Protein AF-A0A4E9E017-F1 (afdb_monomer_lite)

pLDDT: mean 72.72, std 17.36, range [32.12, 93.88]

InterPro domains:
  IPR000796 Aspartate/other aminotransferase [PR00799] (24-49)
  IPR000796 Aspartate/other aminotransferase [PR00799] (81-99)
  IPR000796 Aspartate/other aminotransferase [PTHR11879] (9-121)
  IPR004839 Aminotransferase, class I/classII, large domain [PF00155] (28-122)
  IPR015422 Pyridoxal phosphate-dependent transferase, small domain [G3DSA:3.90.1150.10] (3-129)
  IPR015424 Pyridoxal phosphate-dependent transferase [SSF53383] (18-119)

Sequence (137 aa):
MHPGTLAVTHLVSIDTETSSKMTPLLVQLSRAEITSCPSYGARIVAEILDDEQLYNQWLNDLIYMSNRMKAMRDSLYQGLVRRRIDMFSMTGLSTVEVAMLRDKHHIYLLPSGRLSVTGCKPSPMTSPYRFCANMPG

Organism: Gibberella zeae (NCBI:txid5518)

Radius of gyration: 23.55 Å; chains: 1; bounding box: 54×35×59 Å

Structure (mmCIF, N/CA/C/O backbone):
data_AF-A0A4E9E017-F1
#
_entry.id   AF-A0A4E9E017-F1
#
loop_
_atom_site.group_PDB
_atom_site.id
_atom_site.type_symbol
_atom_site.label_atom_id
_atom_site.label_alt_id
_atom_site.label_comp_id
_atom_site.label_asym_id
_atom_site.label_entity_id
_atom_site.label_seq_id
_atom_site.pdbx_PDB_ins_code
_atom_site.Cartn_x
_atom_site.Cartn_y
_atom_site.Cartn_z
_atom_site.occupancy
_atom_site.B_iso_or_equiv
_atom_site.auth_seq_id
_atom_site.auth_comp_id
_atom_site.auth_asym_id
_atom_site.auth_atom_id
_atom_site.pdbx_PDB_model_num
ATOM 1 N N . MET A 1 1 ? 8.499 16.007 6.598 1.00 43.38 1 MET A N 1
ATOM 2 C CA . MET A 1 1 ? 7.289 15.178 6.781 1.00 43.38 1 MET A CA 1
ATOM 3 C C . MET A 1 1 ? 6.800 14.792 5.388 1.00 43.38 1 MET A C 1
ATOM 5 O O . MET A 1 1 ? 6.395 15.677 4.648 1.00 43.38 1 MET A O 1
ATOM 9 N N . HIS A 1 2 ? 6.998 13.543 4.953 1.00 44.31 2 HIS A N 1
ATOM 10 C CA . HIS A 1 2 ? 6.601 13.115 3.605 1.00 44.31 2 HIS A CA 1
ATOM 11 C C . HIS A 1 2 ? 5.068 12.993 3.525 1.00 44.31 2 HIS A C 1
ATOM 13 O O . HIS A 1 2 ? 4.485 12.277 4.341 1.00 44.31 2 HIS A O 1
ATOM 19 N N . PRO A 1 3 ? 4.403 13.679 2.581 1.00 49.41 3 PRO A N 1
ATOM 20 C CA . PRO A 1 3 ? 2.962 13.584 2.402 1.00 49.41 3 PRO A CA 1
ATOM 21 C C . PRO A 1 3 ? 2.657 12.272 1.672 1.00 49.41 3 PRO A C 1
ATOM 23 O O . PRO A 1 3 ? 2.786 12.204 0.455 1.00 49.41 3 PRO A O 1
ATOM 26 N N . GLY A 1 4 ? 2.321 11.197 2.387 1.00 55.38 4 GLY A N 1
ATOM 27 C CA . GLY A 1 4 ? 1.950 9.961 1.687 1.00 55.38 4 GLY A CA 1
ATOM 28 C C . GLY A 1 4 ? 1.753 8.690 2.503 1.00 55.38 4 GLY A C 1
ATOM 29 O O . GLY A 1 4 ? 1.237 7.723 1.954 1.00 55.38 4 GLY A O 1
ATOM 30 N N . THR A 1 5 ? 2.125 8.644 3.782 1.00 63.38 5 THR A N 1
ATOM 31 C CA . THR A 1 5 ? 1.987 7.399 4.555 1.00 63.38 5 THR A CA 1
ATOM 32 C C . THR A 1 5 ? 0.598 7.291 5.185 1.00 63.38 5 THR A C 1
ATOM 34 O O . THR A 1 5 ? 0.267 8.057 6.089 1.00 63.38 5 THR A O 1
ATOM 37 N N . LEU A 1 6 ? -0.198 6.322 4.722 1.00 67.38 6 LEU A N 1
ATOM 38 C CA . LEU A 1 6 ? -1.444 5.874 5.348 1.00 67.38 6 LEU A CA 1
ATOM 39 C C . LEU A 1 6 ? -1.251 4.437 5.846 1.00 67.38 6 LEU A C 1
ATOM 41 O O . LEU A 1 6 ? -0.890 3.560 5.065 1.00 67.38 6 LEU A O 1
ATOM 45 N N . ALA A 1 7 ? -1.490 4.198 7.133 1.00 69.62 7 ALA A N 1
ATOM 46 C CA . ALA A 1 7 ? -1.431 2.871 7.736 1.00 69.62 7 ALA A CA 1
ATOM 47 C C . ALA A 1 7 ? -2.449 2.771 8.877 1.00 69.62 7 ALA A C 1
ATOM 49 O O . ALA A 1 7 ? -2.708 3.759 9.567 1.00 69.62 7 ALA A O 1
ATOM 50 N N . VAL A 1 8 ? -3.010 1.579 9.072 1.00 81.06 8 VAL A N 1
ATOM 51 C CA . VAL A 1 8 ? -3.944 1.279 10.162 1.00 81.06 8 VAL A CA 1
ATOM 52 C C . VAL A 1 8 ? -3.518 -0.028 10.820 1.00 81.06 8 VAL A C 1
ATOM 54 O O . VAL A 1 8 ? -3.237 -1.008 10.131 1.00 81.06 8 VAL A O 1
ATOM 57 N N . THR A 1 9 ? -3.486 -0.043 12.152 1.00 81.56 9 THR A N 1
ATOM 58 C CA . THR A 1 9 ? -3.219 -1.244 12.949 1.00 81.56 9 THR A CA 1
ATOM 59 C C . THR A 1 9 ? -4.522 -1.701 13.590 1.00 81.56 9 THR A C 1
ATOM 61 O O . THR A 1 9 ? -5.068 -1.002 14.441 1.00 81.56 9 THR A O 1
ATOM 64 N N . HIS A 1 10 ? -5.011 -2.874 13.194 1.00 84.25 10 HIS A N 1
ATOM 65 C CA . HIS A 1 10 ? -6.169 -3.513 13.817 1.00 84.25 10 HIS A CA 1
ATOM 66 C C . HIS A 1 10 ? -5.711 -4.600 14.791 1.00 84.25 10 HIS A C 1
ATOM 68 O O . HIS A 1 10 ? -4.867 -5.427 14.447 1.00 84.25 10 HIS A O 1
ATOM 74 N N . LEU A 1 11 ? -6.292 -4.615 15.992 1.00 83.56 11 LEU A N 1
ATOM 75 C CA . LEU A 1 11 ? -6.139 -5.696 16.962 1.00 83.56 11 LEU A CA 1
ATOM 76 C C . LEU A 1 11 ? -7.509 -6.331 17.191 1.00 83.56 11 LEU A C 1
ATOM 78 O O . LEU A 1 11 ? -8.468 -5.631 17.503 1.00 83.56 11 LEU A O 1
ATOM 82 N N . VAL A 1 12 ? -7.595 -7.649 17.022 1.00 85.69 12 VAL A N 1
ATOM 83 C CA . VAL A 1 12 ? -8.829 -8.417 17.227 1.00 85.69 12 VAL A CA 1
ATOM 84 C C . VAL A 1 12 ? -8.703 -9.178 18.541 1.00 85.69 12 VAL A C 1
ATOM 86 O O . VAL A 1 12 ? -7.829 -10.033 18.675 1.00 85.69 12 VAL A O 1
ATOM 89 N N . SER A 1 13 ? -9.557 -8.864 19.514 1.00 84.12 13 SER A N 1
ATOM 90 C CA . SER A 1 13 ? -9.668 -9.608 20.770 1.00 84.12 13 SER A CA 1
ATOM 91 C C . SER A 1 13 ? -10.955 -10.429 20.799 1.00 84.12 13 SER A C 1
ATOM 93 O O . SER A 1 13 ? -11.946 -10.090 20.160 1.00 84.12 13 SER A O 1
ATOM 95 N N . ILE A 1 14 ? -10.928 -11.523 21.559 1.00 87.88 14 ILE A N 1
ATOM 96 C CA . ILE A 1 14 ? -12.083 -12.415 21.745 1.00 87.88 14 ILE A CA 1
ATOM 97 C C . ILE A 1 14 ? -13.156 -11.742 22.613 1.00 87.88 14 ILE A C 1
ATOM 99 O O . ILE A 1 14 ? -14.343 -12.003 22.455 1.00 87.88 14 ILE A O 1
ATOM 103 N N . ASP A 1 15 ? -12.727 -10.865 23.520 1.00 89.75 15 ASP A N 1
ATOM 104 C CA . ASP A 1 15 ? -13.576 -10.209 24.503 1.00 89.75 15 ASP A CA 1
ATOM 105 C C . ASP A 1 15 ? -13.493 -8.673 24.408 1.00 89.75 15 ASP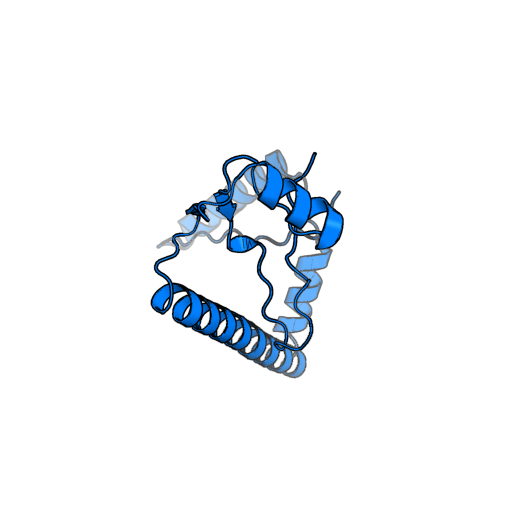 A C 1
ATOM 107 O O . ASP A 1 15 ? -12.448 -8.099 24.065 1.00 89.75 15 ASP A O 1
ATOM 111 N N . THR A 1 16 ? -14.613 -8.015 24.722 1.00 86.00 16 THR A N 1
ATOM 112 C CA . THR A 1 16 ? -14.792 -6.559 24.595 1.00 86.00 16 THR A CA 1
ATOM 113 C C . THR A 1 16 ? -14.026 -5.801 25.682 1.00 86.00 16 THR A C 1
ATOM 115 O O . THR A 1 16 ? -13.463 -4.735 25.417 1.00 86.00 16 THR A O 1
ATOM 118 N N . GLU A 1 17 ? -13.928 -6.365 26.892 1.00 86.81 17 GLU A N 1
ATOM 119 C CA . GLU A 1 17 ? -13.168 -5.773 27.998 1.00 86.81 17 GLU A CA 1
ATOM 120 C C . GLU A 1 17 ? -11.679 -5.700 27.637 1.00 86.81 17 GLU A C 1
ATOM 122 O O . GLU A 1 17 ? -11.029 -4.661 27.794 1.00 86.81 17 GLU A O 1
ATOM 127 N N . THR A 1 18 ? -11.157 -6.778 27.054 1.00 85.56 18 THR A N 1
ATOM 128 C CA . THR A 1 18 ? -9.763 -6.858 26.597 1.00 85.56 18 THR A CA 1
ATOM 129 C C . THR A 1 18 ? -9.458 -5.825 25.500 1.00 85.56 18 THR A C 1
ATOM 131 O O . THR A 1 18 ? -8.447 -5.122 25.584 1.00 85.56 18 THR A O 1
ATOM 134 N N . SER A 1 19 ? -10.367 -5.639 24.531 1.00 85.88 19 SER A N 1
ATOM 135 C CA . SER A 1 19 ? -10.230 -4.614 23.478 1.00 85.88 19 SER A CA 1
ATOM 136 C C . SER A 1 19 ? -10.140 -3.199 24.056 1.00 85.88 19 SER A C 1
ATOM 138 O O . SER A 1 19 ? -9.313 -2.381 23.630 1.00 85.88 19 SER A O 1
ATOM 140 N N . SER A 1 20 ? -10.991 -2.899 25.043 1.00 86.31 20 SER A N 1
ATOM 141 C CA . SER A 1 20 ? -11.051 -1.573 25.665 1.00 86.31 20 SER A CA 1
ATOM 142 C C . SER A 1 20 ? -9.765 -1.221 26.419 1.00 86.31 20 SER A C 1
ATOM 144 O O . SER A 1 20 ? -9.327 -0.073 26.377 1.00 86.31 20 SER A O 1
ATOM 146 N N . LYS A 1 21 ? -9.108 -2.217 27.030 1.00 89.81 21 LYS A N 1
ATOM 147 C CA . LYS A 1 21 ? -7.824 -2.058 27.731 1.00 89.81 21 LYS A CA 1
ATOM 148 C C . LYS A 1 21 ? -6.639 -1.921 26.771 1.00 89.81 21 LYS A C 1
ATOM 150 O O . LYS A 1 21 ? -5.699 -1.188 27.064 1.00 89.81 21 LYS A O 1
ATOM 155 N N . MET A 1 22 ? -6.676 -2.588 25.616 1.00 86.75 22 MET A N 1
ATOM 156 C CA . MET A 1 22 ? -5.586 -2.557 24.627 1.00 86.75 22 MET A CA 1
ATOM 157 C C . MET A 1 22 ? -5.552 -1.271 23.795 1.00 86.75 22 MET A C 1
ATOM 159 O O . MET A 1 22 ? -4.472 -0.783 23.465 1.00 86.75 22 MET A O 1
ATOM 163 N N . THR A 1 23 ? -6.712 -0.689 23.490 1.00 87.62 23 THR A N 1
ATOM 164 C CA . THR A 1 23 ? -6.816 0.554 22.704 1.00 87.62 23 THR A CA 1
ATOM 165 C C . THR A 1 23 ? -5.953 1.707 23.252 1.00 87.62 23 THR A C 1
ATOM 167 O O . THR A 1 23 ? -5.149 2.251 22.491 1.00 87.62 23 THR A O 1
ATOM 170 N N . PRO A 1 24 ? -6.029 2.090 24.545 1.00 89.31 24 PRO A N 1
ATOM 171 C CA . PRO A 1 24 ? -5.207 3.177 25.079 1.00 89.31 24 PRO A CA 1
ATOM 172 C C . PRO A 1 24 ? -3.706 2.860 25.053 1.00 89.31 24 PRO A C 1
ATOM 174 O O . PRO A 1 24 ? -2.912 3.766 24.803 1.00 89.31 24 PRO A O 1
ATOM 177 N N . LEU A 1 25 ? -3.308 1.594 25.231 1.00 90.12 25 LEU A N 1
ATOM 178 C CA . LEU A 1 25 ? -1.903 1.176 25.143 1.00 90.12 25 LEU A CA 1
ATOM 179 C C . LEU A 1 25 ? -1.352 1.368 23.724 1.00 90.12 25 LEU A C 1
ATOM 181 O O . LEU A 1 25 ? -0.258 1.900 23.543 1.00 90.12 25 LEU A O 1
ATOM 185 N N . LEU A 1 26 ? -2.132 1.001 22.704 1.00 87.00 26 LEU A N 1
ATOM 186 C CA . LEU A 1 26 ? -1.759 1.215 21.303 1.00 87.00 26 LEU A CA 1
ATOM 187 C C . LEU A 1 26 ? -1.650 2.706 20.962 1.00 87.00 26 LEU A C 1
ATOM 189 O O . LEU A 1 26 ? -0.730 3.110 20.252 1.00 87.00 26 LEU A O 1
ATOM 193 N N . VAL A 1 27 ? -2.540 3.540 21.509 1.00 86.00 27 VAL A N 1
ATOM 194 C CA . VAL A 1 27 ? -2.460 5.002 21.351 1.00 86.00 27 VAL A CA 1
ATOM 195 C C . VAL A 1 27 ? -1.196 5.559 22.009 1.00 86.00 27 VAL A C 1
ATOM 197 O O . VAL A 1 27 ? -0.542 6.424 21.429 1.00 86.00 27 VAL A O 1
ATOM 200 N N . GLN A 1 28 ? -0.823 5.065 23.192 1.00 87.75 28 GLN A N 1
ATOM 201 C CA . GLN A 1 28 ? 0.414 5.472 23.864 1.00 87.75 28 GLN A CA 1
ATOM 202 C C . GLN A 1 28 ? 1.657 5.099 23.047 1.00 87.75 28 GLN A C 1
ATOM 204 O O . GLN A 1 28 ? 2.510 5.959 22.832 1.00 87.75 28 GLN A O 1
ATOM 209 N N . LEU A 1 29 ? 1.728 3.866 22.536 1.00 87.44 29 LEU A N 1
ATOM 210 C CA . LEU A 1 29 ? 2.826 3.413 21.673 1.00 87.44 29 LEU A CA 1
ATOM 211 C C . LEU A 1 29 ? 2.912 4.239 20.384 1.00 87.44 29 LEU A C 1
ATOM 213 O O . LEU A 1 29 ? 3.980 4.721 20.021 1.00 87.44 29 LEU A O 1
ATOM 217 N N . SER A 1 30 ? 1.776 4.479 19.728 1.00 84.62 30 SER A N 1
ATOM 218 C CA . SER A 1 30 ? 1.721 5.308 18.521 1.00 84.62 30 SER A CA 1
ATOM 219 C C . SER A 1 30 ? 2.219 6.735 18.779 1.00 84.62 30 SER A C 1
ATOM 221 O O . SER A 1 30 ? 2.996 7.271 17.991 1.00 84.62 30 SER A O 1
ATOM 223 N N . ARG A 1 31 ? 1.844 7.348 19.908 1.00 84.12 31 ARG A N 1
ATOM 224 C CA . ARG A 1 31 ? 2.335 8.683 20.284 1.00 84.12 31 ARG A CA 1
ATOM 225 C C . ARG A 1 31 ? 3.831 8.701 20.588 1.00 84.12 31 ARG A C 1
ATOM 227 O O . ARG A 1 31 ? 4.474 9.699 20.282 1.00 84.12 31 ARG A O 1
ATOM 234 N N . ALA A 1 32 ? 4.373 7.632 21.167 1.00 85.75 32 ALA A N 1
ATOM 235 C CA . ALA A 1 32 ? 5.806 7.524 21.433 1.00 85.75 32 ALA A CA 1
ATOM 236 C C . ALA A 1 32 ? 6.634 7.452 20.137 1.00 85.75 32 ALA A C 1
ATOM 238 O O . ALA A 1 32 ? 7.695 8.062 20.064 1.00 85.75 32 ALA A O 1
ATOM 239 N N . GLU A 1 33 ? 6.127 6.763 19.111 1.00 84.94 33 GLU A N 1
ATOM 240 C CA . GLU A 1 33 ? 6.832 6.559 17.837 1.00 84.94 33 GLU A CA 1
ATOM 241 C C . GLU A 1 33 ? 6.675 7.731 16.862 1.00 84.94 33 GLU A C 1
ATOM 243 O O . GLU A 1 33 ? 7.646 8.238 16.303 1.00 84.94 33 GLU A O 1
ATOM 248 N N . ILE A 1 34 ? 5.432 8.159 16.625 1.00 82.25 34 ILE A N 1
ATOM 249 C CA . ILE A 1 34 ? 5.106 9.075 15.522 1.00 82.25 34 ILE A CA 1
ATOM 250 C C . ILE A 1 34 ? 4.474 10.384 15.984 1.00 82.25 34 ILE A C 1
ATOM 252 O O . ILE A 1 34 ? 4.176 11.228 15.142 1.00 82.25 34 ILE A O 1
ATOM 256 N N . THR A 1 35 ? 4.315 10.602 17.297 1.00 79.31 35 THR A N 1
ATOM 257 C CA . THR A 1 35 ? 3.628 11.738 17.954 1.00 79.31 35 THR A CA 1
ATOM 258 C C . THR A 1 35 ? 2.151 11.894 17.584 1.00 79.31 35 THR A C 1
ATOM 260 O O . THR A 1 35 ? 1.283 11.826 18.454 1.00 79.31 35 THR A O 1
ATOM 263 N N . SER A 1 36 ? 1.842 12.072 16.302 1.00 73.25 36 SER A N 1
ATOM 264 C CA . SER A 1 36 ? 0.493 12.184 15.761 1.00 73.25 36 SER A CA 1
ATOM 265 C C . SER A 1 36 ? 0.439 11.640 14.333 1.00 73.25 36 SER A C 1
ATOM 267 O O . SER A 1 36 ? 1.348 11.853 13.530 1.00 73.25 36 SER A O 1
ATOM 269 N N . CYS A 1 37 ? -0.640 10.930 14.007 1.00 74.19 37 CYS A N 1
ATOM 270 C CA . CYS A 1 37 ? -0.849 10.423 12.656 1.00 74.19 37 CYS A CA 1
ATOM 271 C C . CYS A 1 37 ? -1.222 11.564 11.691 1.00 74.19 37 CYS A C 1
ATOM 273 O O . CYS A 1 37 ? -2.036 12.423 12.045 1.00 74.19 37 CYS A O 1
ATOM 275 N N . PRO A 1 38 ? -0.707 11.563 10.447 1.00 77.62 38 PRO A N 1
ATOM 276 C CA . PRO A 1 38 ? -1.141 12.504 9.421 1.00 77.62 38 PRO A CA 1
ATOM 277 C C . PRO A 1 38 ? -2.611 12.251 9.045 1.00 77.62 38 PRO A C 1
ATOM 279 O O . PRO A 1 38 ? -2.977 11.166 8.602 1.00 77.62 38 PRO A O 1
ATOM 282 N N . SER A 1 39 ? -3.466 13.265 9.197 1.00 78.00 39 SER A N 1
ATOM 283 C CA . SER A 1 39 ? -4.921 13.135 9.007 1.00 78.00 39 SER A CA 1
ATOM 284 C C . SER A 1 39 ? -5.374 13.195 7.547 1.00 78.00 39 SER A C 1
ATOM 286 O O . SER A 1 39 ? -6.464 12.737 7.218 1.00 78.00 39 SER A O 1
ATOM 288 N N . TYR A 1 40 ? -4.552 13.752 6.658 1.00 79.75 40 TYR A N 1
ATOM 289 C CA . TYR A 1 40 ? -4.950 14.041 5.281 1.00 79.75 40 TYR A CA 1
ATOM 290 C C . TYR A 1 40 ? -5.329 12.782 4.486 1.00 79.75 40 TYR A C 1
ATOM 292 O O . TYR A 1 40 ? -6.418 12.719 3.923 1.00 79.75 40 TYR A O 1
ATOM 300 N N . GLY A 1 41 ? -4.475 11.752 4.498 1.00 77.56 41 GLY A N 1
ATOM 301 C CA . GLY A 1 41 ? -4.756 10.495 3.794 1.00 77.56 41 GLY A CA 1
ATOM 302 C C . GLY A 1 41 ? -5.967 9.756 4.368 1.00 77.56 41 GLY A C 1
ATOM 303 O O . GLY A 1 41 ? -6.763 9.203 3.617 1.00 77.56 41 GLY A O 1
ATOM 304 N N . ALA A 1 42 ? -6.144 9.802 5.692 1.00 82.94 42 ALA A N 1
ATOM 305 C CA . ALA A 1 42 ? -7.283 9.179 6.359 1.00 82.94 42 ALA A CA 1
ATOM 306 C C . ALA A 1 42 ? -8.608 9.854 5.977 1.00 82.94 42 ALA A C 1
ATOM 308 O O . ALA A 1 42 ? -9.601 9.167 5.774 1.00 82.94 42 ALA A O 1
ATOM 309 N N . ARG A 1 43 ? -8.614 11.185 5.815 1.00 84.94 43 ARG A N 1
ATOM 310 C CA . ARG A 1 43 ? -9.794 11.936 5.364 1.00 84.94 43 ARG A CA 1
ATOM 311 C C . ARG A 1 43 ? -10.196 11.593 3.934 1.00 84.94 43 ARG A C 1
ATOM 313 O O . AR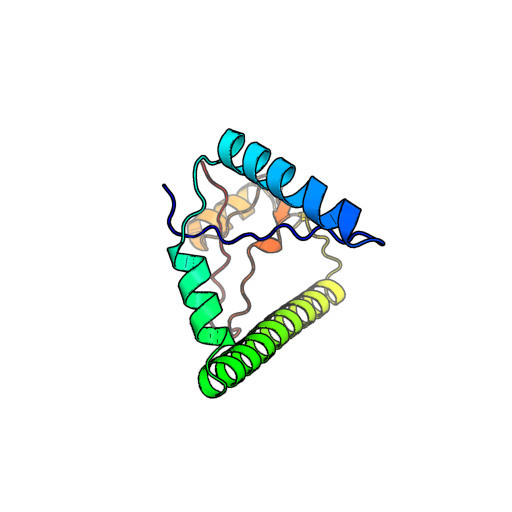G A 1 43 ? -11.379 11.445 3.679 1.00 84.94 43 ARG A O 1
ATOM 320 N N . ILE A 1 44 ? -9.229 11.439 3.028 1.00 86.38 44 ILE A N 1
ATOM 321 C CA . ILE A 1 44 ? -9.512 11.033 1.642 1.00 86.38 44 ILE A CA 1
ATOM 322 C C . ILE A 1 44 ? -10.161 9.649 1.616 1.00 86.38 44 ILE A C 1
ATOM 324 O O . ILE A 1 44 ? -11.161 9.453 0.938 1.00 86.38 44 ILE A O 1
ATOM 328 N N . VAL A 1 45 ? -9.606 8.693 2.366 1.00 86.19 45 VAL A N 1
ATOM 329 C CA . VAL A 1 45 ? -10.176 7.342 2.424 1.00 86.19 45 VAL A CA 1
ATOM 330 C C . VAL A 1 45 ? -11.550 7.347 3.085 1.00 86.19 45 VAL A C 1
ATOM 332 O O . VAL A 1 45 ? -12.435 6.662 2.594 1.00 86.19 45 VAL A O 1
ATOM 335 N N . ALA A 1 46 ? -11.754 8.136 4.142 1.00 88.31 46 ALA A N 1
ATOM 336 C CA . ALA A 1 46 ? -13.070 8.282 4.759 1.00 88.31 46 ALA A CA 1
ATOM 337 C C . ALA A 1 46 ? -14.112 8.805 3.757 1.00 88.31 46 ALA A C 1
ATOM 339 O O . ALA A 1 46 ? -15.161 8.192 3.629 1.00 88.31 46 ALA A O 1
ATOM 340 N N . GLU A 1 47 ? -13.790 9.854 2.994 1.00 89.94 47 GLU A N 1
ATOM 341 C CA . GLU A 1 47 ? -14.683 10.413 1.966 1.00 8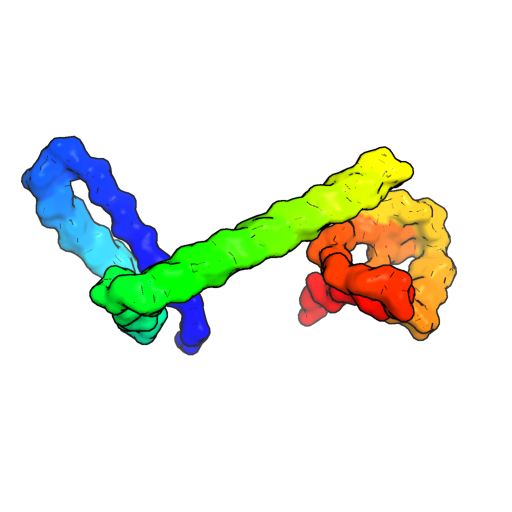9.94 47 GLU A CA 1
ATOM 342 C C . GLU A 1 47 ? -15.048 9.380 0.887 1.00 89.94 47 GLU A C 1
ATOM 344 O O . GLU A 1 47 ? -16.207 9.235 0.518 1.00 89.94 47 GLU A O 1
ATOM 349 N N . ILE A 1 48 ? -14.059 8.616 0.408 1.00 89.81 48 ILE A N 1
ATOM 350 C CA . ILE A 1 48 ? -14.274 7.576 -0.610 1.00 89.81 48 ILE A CA 1
ATOM 351 C C . ILE A 1 48 ? -15.159 6.439 -0.082 1.00 89.81 48 ILE A C 1
ATOM 353 O O . ILE A 1 48 ? -15.892 5.833 -0.857 1.00 89.81 48 ILE A O 1
ATOM 357 N N . LEU A 1 49 ? -15.053 6.106 1.207 1.00 90.06 49 LEU A N 1
ATOM 358 C CA . LEU A 1 49 ? -15.818 5.017 1.817 1.00 90.06 49 LEU A CA 1
ATOM 359 C C . LEU A 1 49 ? -17.238 5.430 2.233 1.00 90.06 49 LEU A C 1
ATOM 361 O O . LEU A 1 49 ? -18.084 4.547 2.353 1.00 90.06 49 LEU A O 1
ATOM 365 N N . ASP A 1 50 ? -17.486 6.720 2.471 1.00 93.38 50 ASP A N 1
ATOM 366 C CA . ASP A 1 50 ? -18.790 7.242 2.914 1.00 93.38 50 ASP A CA 1
ATOM 367 C C . ASP A 1 50 ? -19.737 7.538 1.732 1.00 93.38 50 ASP A C 1
ATOM 369 O O . ASP A 1 50 ? -20.952 7.391 1.853 1.00 93.38 50 ASP A O 1
ATOM 373 N N . ASP A 1 51 ? -19.195 7.897 0.561 1.00 93.56 51 ASP A N 1
ATOM 374 C CA . ASP A 1 51 ? -19.967 8.145 -0.664 1.00 93.56 51 ASP A CA 1
ATOM 375 C C . ASP A 1 51 ? -20.031 6.893 -1.563 1.00 93.56 51 ASP A C 1
ATOM 377 O O . ASP A 1 51 ? -19.019 6.407 -2.075 1.00 93.56 51 ASP A O 1
ATOM 381 N N . GLU A 1 52 ? -21.242 6.387 -1.818 1.00 93.38 52 GLU A N 1
ATOM 382 C CA . GLU A 1 52 ? -21.482 5.201 -2.651 1.00 93.38 52 GLU A CA 1
ATOM 383 C C . GLU A 1 52 ? -20.970 5.355 -4.100 1.00 93.38 52 GLU A C 1
ATOM 385 O O . GLU A 1 52 ? -20.496 4.387 -4.705 1.00 93.38 52 GLU A O 1
ATOM 390 N N . GLN A 1 53 ? -21.026 6.555 -4.682 1.00 93.69 53 GLN A N 1
ATOM 391 C CA . GLN A 1 53 ? -20.519 6.810 -6.033 1.00 93.69 53 GLN A CA 1
ATOM 392 C C . GLN A 1 53 ? -18.990 6.746 -6.063 1.00 93.69 53 GLN A C 1
ATOM 394 O O . GLN A 1 53 ? -18.419 6.081 -6.936 1.00 93.69 53 GLN A O 1
ATOM 399 N N . LEU A 1 54 ? -18.328 7.380 -5.089 1.00 91.06 54 LEU A N 1
ATOM 400 C CA . LEU A 1 54 ? -16.867 7.345 -4.964 1.00 91.06 54 LEU A CA 1
AT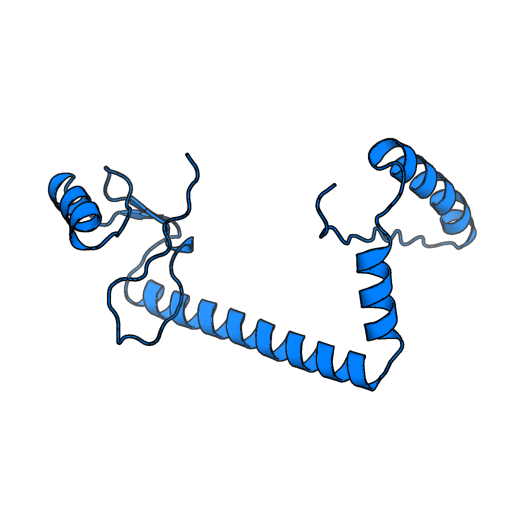OM 401 C C . LEU A 1 54 ? -16.365 5.939 -4.632 1.00 91.06 54 LEU A C 1
ATOM 403 O O . LEU A 1 54 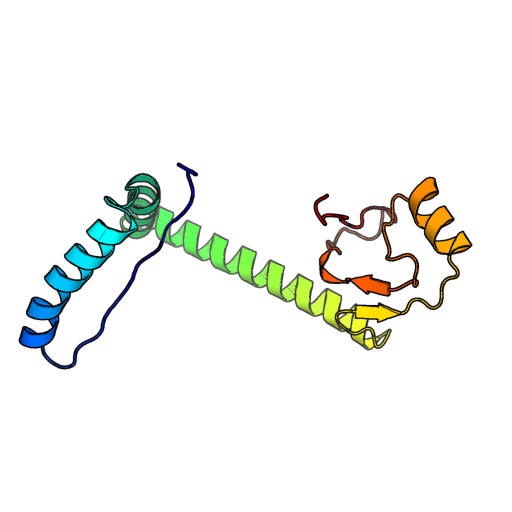? -15.361 5.498 -5.198 1.00 91.06 54 LEU A O 1
ATOM 407 N N . TYR A 1 55 ? -17.089 5.203 -3.790 1.00 91.38 55 TYR A N 1
ATOM 408 C CA . TYR A 1 55 ? -16.781 3.817 -3.459 1.00 91.38 55 TYR A CA 1
ATOM 409 C C . TYR A 1 55 ? -16.816 2.918 -4.700 1.00 91.38 55 TYR A C 1
ATOM 411 O O . TYR A 1 55 ? -15.879 2.156 -4.957 1.00 91.38 55 TYR A O 1
ATOM 419 N N . ASN A 1 56 ? -17.868 3.037 -5.515 1.00 92.25 56 ASN A N 1
ATOM 420 C CA . ASN A 1 56 ? -18.004 2.265 -6.749 1.00 92.25 56 ASN A CA 1
ATOM 421 C C . ASN A 1 56 ? -16.926 2.631 -7.779 1.00 92.25 56 ASN A C 1
ATOM 423 O O . ASN A 1 56 ? -16.384 1.749 -8.453 1.00 92.25 56 ASN A O 1
ATOM 427 N N . GLN A 1 57 ? -16.567 3.913 -7.889 1.00 92.44 57 GLN A N 1
ATOM 428 C CA . GLN A 1 57 ? -15.449 4.345 -8.727 1.00 92.44 57 GLN A CA 1
ATOM 429 C C . GLN A 1 57 ? -14.125 3.731 -8.247 1.00 92.44 57 GLN A C 1
ATOM 431 O O . GLN A 1 57 ? -13.391 3.146 -9.044 1.00 92.44 57 GLN A O 1
ATOM 436 N N . TRP A 1 58 ? -13.855 3.789 -6.944 1.00 93.88 58 TRP A N 1
ATOM 437 C CA . TRP A 1 58 ? -12.660 3.204 -6.342 1.00 93.88 58 TRP A CA 1
ATOM 438 C C . TRP A 1 58 ? -12.580 1.682 -6.546 1.00 93.88 58 TRP A C 1
ATOM 440 O O . TRP A 1 58 ? -11.508 1.152 -6.851 1.00 93.88 58 TRP A O 1
ATOM 450 N N . LEU A 1 59 ? -13.709 0.972 -6.457 1.00 91.75 59 LEU A N 1
ATOM 451 C CA . LEU A 1 59 ? -13.780 -0.465 -6.734 1.00 91.75 59 LEU A CA 1
ATOM 452 C C . LEU A 1 59 ? -13.422 -0.782 -8.196 1.00 91.75 59 LEU A C 1
ATOM 454 O O . LEU A 1 59 ? -12.662 -1.718 -8.467 1.00 91.75 59 LEU A O 1
ATOM 458 N N . ASN A 1 60 ? -13.926 0.014 -9.141 1.00 92.62 60 ASN A N 1
ATOM 459 C CA . ASN A 1 60 ? -13.594 -0.131 -10.559 1.00 92.62 60 ASN A CA 1
ATOM 460 C C . ASN A 1 60 ? -12.101 0.117 -10.818 1.00 92.62 60 ASN A C 1
ATOM 462 O O . ASN A 1 60 ? -11.461 -0.662 -11.533 1.00 92.62 60 ASN A O 1
ATOM 466 N N . ASP A 1 61 ? -11.526 1.141 -10.184 1.00 90.19 61 ASP A N 1
ATOM 467 C CA . ASP A 1 61 ? -10.096 1.445 -10.274 1.00 90.19 61 ASP A CA 1
ATOM 468 C C . ASP A 1 61 ? -9.238 0.301 -9.706 1.00 90.19 61 ASP A C 1
ATOM 470 O O . ASP A 1 61 ? -8.245 -0.105 -10.323 1.00 90.19 61 ASP A O 1
ATOM 474 N N . LEU A 1 62 ? -9.653 -0.295 -8.582 1.00 90.75 62 LEU A N 1
ATOM 475 C CA . LEU A 1 62 ? -9.007 -1.475 -7.999 1.00 90.75 62 LEU A CA 1
ATOM 476 C C . LEU A 1 62 ? -9.003 -2.666 -8.963 1.00 90.75 62 LEU A C 1
ATOM 478 O O . LEU A 1 62 ? -7.961 -3.304 -9.155 1.00 90.75 62 LEU A O 1
ATOM 482 N N . ILE A 1 63 ? -10.144 -2.961 -9.591 1.00 91.94 63 ILE A N 1
ATOM 483 C CA . ILE A 1 63 ? -10.266 -4.053 -10.565 1.00 91.94 63 ILE A CA 1
ATOM 484 C C . ILE A 1 63 ? -9.364 -3.781 -11.770 1.00 91.94 63 ILE A C 1
ATOM 486 O O . ILE A 1 63 ? -8.597 -4.658 -12.180 1.00 91.94 63 ILE A O 1
ATOM 490 N N . TYR A 1 64 ? -9.397 -2.562 -12.311 1.00 91.50 64 TYR A N 1
ATOM 491 C CA . TYR A 1 64 ? -8.571 -2.169 -13.448 1.00 91.50 64 TYR A CA 1
ATOM 492 C C . TYR A 1 64 ? -7.072 -2.314 -13.145 1.00 91.50 64 TYR A C 1
ATOM 494 O O . TYR A 1 64 ? -6.330 -2.946 -13.906 1.00 91.50 64 TYR A O 1
ATOM 502 N N . MET A 1 65 ? -6.618 -1.794 -12.002 1.00 86.62 65 MET A N 1
ATOM 503 C CA . MET A 1 65 ? -5.218 -1.888 -11.584 1.00 86.62 65 MET A CA 1
ATOM 504 C C . MET A 1 65 ? -4.787 -3.334 -11.324 1.00 86.62 65 MET A C 1
ATOM 506 O O . MET A 1 65 ? -3.697 -3.731 -11.753 1.00 86.62 65 MET A O 1
ATOM 510 N N . SER A 1 66 ? -5.636 -4.130 -10.667 1.00 87.12 66 SER A N 1
ATOM 511 C CA . SER A 1 66 ? -5.388 -5.551 -10.403 1.00 87.12 66 SER A CA 1
ATOM 512 C C . SER A 1 66 ? -5.249 -6.346 -11.702 1.00 87.12 66 SER A C 1
ATOM 514 O O . SER A 1 66 ? -4.258 -7.060 -11.895 1.00 87.12 66 SER A O 1
ATOM 516 N N . ASN A 1 67 ? -6.173 -6.142 -12.644 1.00 89.81 67 ASN A N 1
ATOM 517 C CA . ASN A 1 67 ? -6.145 -6.782 -13.957 1.00 89.81 67 ASN A CA 1
ATOM 518 C C . ASN A 1 67 ? -4.900 -6.384 -14.751 1.00 89.81 67 ASN A C 1
ATOM 520 O O . ASN A 1 67 ? -4.238 -7.248 -15.327 1.00 89.81 67 ASN A O 1
ATOM 524 N N . ARG A 1 68 ? -4.508 -5.104 -14.717 1.00 89.50 68 ARG A N 1
ATOM 525 C CA . ARG A 1 68 ? -3.279 -4.630 -15.366 1.00 89.50 68 ARG A CA 1
ATOM 526 C C . ARG A 1 68 ? -2.028 -5.289 -14.782 1.00 89.50 68 ARG A C 1
ATOM 528 O O . ARG A 1 68 ? -1.143 -5.694 -15.534 1.00 89.50 68 ARG A O 1
ATOM 535 N N . MET A 1 69 ? -1.946 -5.425 -13.457 1.00 82.44 69 MET A N 1
ATOM 536 C CA . MET A 1 69 ? -0.838 -6.137 -12.806 1.00 82.44 69 MET A CA 1
ATOM 537 C C . MET A 1 69 ? -0.821 -7.620 -13.174 1.00 82.44 69 MET A C 1
ATOM 539 O O . MET A 1 69 ? 0.251 -8.185 -13.383 1.00 82.44 69 MET A O 1
ATOM 543 N N . LYS A 1 70 ? -1.993 -8.252 -13.270 1.00 84.38 70 LYS A N 1
ATOM 544 C CA . LYS A 1 70 ? -2.117 -9.656 -13.666 1.00 84.38 70 LYS A CA 1
ATOM 545 C C . LYS A 1 70 ? -1.650 -9.865 -15.108 1.00 84.38 70 LYS A C 1
ATOM 547 O O . LYS A 1 70 ? -0.744 -10.658 -15.324 1.00 84.38 70 LYS A O 1
ATOM 552 N N . ALA A 1 71 ? -2.130 -9.048 -16.045 1.00 83.12 71 ALA A N 1
ATOM 553 C CA . ALA A 1 71 ? -1.699 -9.074 -17.443 1.00 83.12 71 ALA A CA 1
ATOM 554 C C . ALA A 1 71 ? -0.184 -8.844 -17.601 1.00 83.12 71 ALA A C 1
ATOM 556 O O . ALA A 1 71 ? 0.468 -9.498 -18.413 1.00 83.12 71 ALA A O 1
ATOM 557 N N . MET A 1 72 ? 0.403 -7.951 -16.797 1.00 75.44 72 MET A N 1
ATOM 558 C CA . MET A 1 72 ? 1.851 -7.727 -16.787 1.00 75.44 72 MET A CA 1
ATOM 559 C C . MET A 1 72 ? 2.622 -8.952 -16.280 1.00 75.44 72 MET A C 1
ATOM 561 O O . MET A 1 72 ? 3.631 -9.319 -16.880 1.00 75.44 72 MET A O 1
ATOM 565 N N . ARG A 1 73 ? 2.142 -9.608 -15.213 1.00 78.75 73 ARG A N 1
ATOM 566 C CA . ARG A 1 73 ? 2.734 -10.859 -14.710 1.00 78.75 73 ARG A CA 1
ATOM 567 C C . ARG A 1 73 ? 2.615 -11.992 -15.723 1.00 78.75 73 ARG A C 1
ATOM 569 O O . ARG A 1 73 ? 3.585 -12.718 -15.905 1.00 78.75 73 ARG A O 1
ATOM 576 N N . ASP A 1 74 ? 1.487 -12.098 -16.415 1.00 80.12 74 ASP A N 1
ATOM 577 C CA . ASP A 1 74 ? 1.268 -13.123 -17.438 1.00 80.12 74 ASP A CA 1
ATOM 578 C C . ASP A 1 74 ? 2.164 -12.884 -18.663 1.00 80.12 74 ASP A C 1
ATOM 580 O O . ASP A 1 74 ? 2.813 -13.810 -19.147 1.00 80.12 74 ASP A O 1
ATOM 584 N N . SER A 1 75 ? 2.287 -11.633 -19.121 1.00 76.31 75 SER A N 1
ATOM 585 C CA . SER A 1 75 ? 3.205 -11.261 -20.206 1.00 76.31 75 SER A CA 1
ATOM 586 C C . SER A 1 75 ? 4.665 -11.522 -19.834 1.00 76.31 75 SER A C 1
ATOM 588 O O . SER A 1 75 ? 5.439 -11.978 -20.678 1.00 76.31 75 SER A O 1
ATOM 590 N N . LEU A 1 76 ? 5.042 -11.250 -18.582 1.00 70.06 76 LEU A N 1
ATOM 591 C CA . LEU A 1 76 ? 6.367 -11.570 -18.071 1.00 70.06 76 LEU A CA 1
ATOM 592 C C . LEU A 1 76 ? 6.573 -13.087 -18.047 1.00 70.06 76 LEU A C 1
ATOM 594 O O . LEU A 1 76 ? 7.541 -13.570 -18.624 1.00 70.06 76 LEU A O 1
ATOM 598 N N . TYR A 1 77 ? 5.645 -13.844 -17.459 1.00 73.44 77 TYR A N 1
ATOM 599 C CA . TYR A 1 77 ? 5.709 -15.303 -17.396 1.00 73.44 77 TYR A CA 1
ATOM 600 C C . TYR A 1 77 ? 5.835 -15.930 -18.789 1.00 73.44 77 TYR A C 1
ATOM 602 O O . TYR A 1 77 ? 6.705 -16.767 -18.997 1.00 73.44 77 TYR A O 1
ATOM 610 N N . GLN A 1 78 ? 5.067 -15.476 -19.782 1.00 71.81 78 GLN A N 1
ATOM 611 C CA . GLN A 1 78 ? 5.196 -15.949 -21.166 1.00 71.81 78 GLN A CA 1
ATOM 612 C C . GLN A 1 78 ? 6.575 -15.637 -21.777 1.00 71.81 78 GLN A C 1
ATOM 614 O O . GLN A 1 78 ? 7.133 -16.467 -22.502 1.00 71.81 78 GLN A O 1
ATOM 619 N N . GLY A 1 79 ? 7.155 -14.475 -21.457 1.00 64.44 79 GLY A N 1
ATOM 620 C CA . GLY A 1 79 ? 8.528 -14.125 -21.831 1.00 64.44 79 GLY A CA 1
ATOM 621 C C . GLY A 1 79 ? 9.582 -15.018 -21.162 1.00 64.44 79 GLY A C 1
ATOM 622 O O . GLY A 1 79 ? 10.524 -15.452 -21.828 1.00 64.44 79 GLY A O 1
ATOM 623 N N . LEU A 1 80 ? 9.392 -15.348 -19.879 1.00 57.19 80 LEU A N 1
ATOM 624 C CA . LEU A 1 80 ? 10.290 -16.196 -19.081 1.00 57.19 80 LEU A CA 1
ATOM 625 C C . LEU A 1 80 ? 10.113 -17.706 -19.354 1.00 57.19 80 LEU A C 1
ATOM 627 O O . LEU A 1 80 ? 11.043 -18.487 -19.175 1.00 57.19 80 LEU A O 1
ATOM 631 N N . VAL A 1 81 ? 8.947 -18.159 -19.819 1.00 54.53 81 VAL A N 1
ATOM 632 C CA . VAL A 1 81 ? 8.739 -19.556 -20.245 1.00 54.53 81 VAL A CA 1
ATOM 633 C C . VAL A 1 81 ? 9.407 -19.812 -21.598 1.00 54.53 81 VAL A C 1
ATOM 635 O O . VAL A 1 81 ? 9.969 -20.885 -21.809 1.00 54.53 81 VAL A O 1
ATOM 638 N N . ARG A 1 82 ? 9.432 -18.821 -22.503 1.00 49.53 82 ARG A N 1
ATOM 639 C CA . ARG A 1 82 ? 10.176 -18.914 -23.777 1.00 49.53 82 ARG A CA 1
ATOM 640 C C . ARG A 1 82 ? 11.691 -18.806 -23.613 1.00 49.53 82 ARG A C 1
ATOM 642 O O . ARG A 1 82 ? 12.433 -19.316 -24.449 1.00 49.53 82 ARG A O 1
ATOM 649 N N . ARG A 1 83 ? 12.161 -18.162 -22.550 1.00 52.09 83 ARG A N 1
ATOM 650 C CA . ARG A 1 83 ? 13.571 -18.112 -22.164 1.00 52.09 83 ARG A CA 1
ATOM 651 C C . ARG A 1 83 ? 13.623 -18.265 -20.658 1.00 52.09 83 ARG A C 1
ATOM 653 O O . ARG A 1 83 ? 13.315 -17.297 -19.980 1.00 52.09 83 ARG A O 1
ATOM 660 N N . ARG A 1 84 ? 14.005 -19.446 -20.159 1.00 44.22 84 ARG A N 1
ATOM 661 C CA . ARG A 1 84 ? 14.248 -19.707 -18.729 1.00 44.22 84 ARG A CA 1
ATOM 662 C C . ARG A 1 84 ? 15.191 -18.643 -18.151 1.00 44.22 84 ARG A C 1
ATOM 664 O O . ARG A 1 84 ? 16.406 -18.786 -18.216 1.00 44.22 84 ARG A O 1
ATOM 671 N N . ILE A 1 85 ? 14.617 -17.566 -17.638 1.00 54.38 85 ILE A N 1
ATOM 672 C CA . ILE A 1 85 ? 15.291 -16.384 -17.113 1.00 54.38 85 ILE A CA 1
ATOM 673 C C . ILE A 1 85 ? 14.746 -16.253 -15.691 1.00 54.38 85 ILE A C 1
ATOM 675 O O . ILE A 1 85 ? 13.542 -16.126 -15.484 1.00 54.38 85 ILE A O 1
ATOM 679 N N . ASP A 1 86 ? 15.626 -16.377 -14.708 1.00 54.44 86 ASP A N 1
ATOM 680 C CA . ASP A 1 86 ? 15.303 -1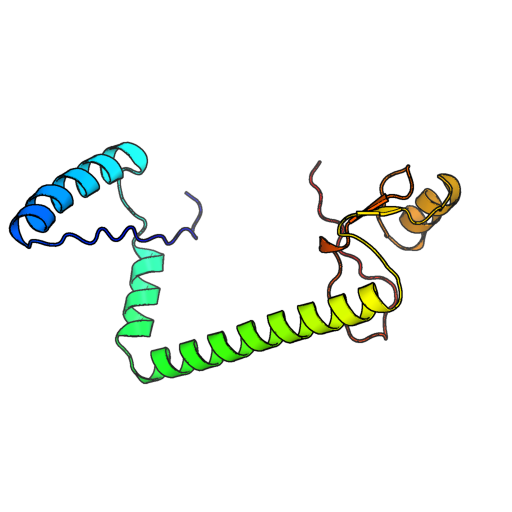6.131 -13.303 1.00 54.44 86 ASP A CA 1
ATOM 681 C C . ASP A 1 86 ? 15.239 -14.606 -13.050 1.00 54.44 86 ASP A C 1
ATOM 683 O O . ASP A 1 86 ? 15.618 -13.808 -13.913 1.00 54.44 86 ASP A O 1
ATOM 687 N N . MET A 1 87 ? 14.804 -14.172 -11.862 1.00 57.09 87 MET A N 1
ATOM 688 C CA . MET A 1 87 ? 14.805 -12.768 -11.409 1.00 57.09 87 MET A CA 1
ATOM 689 C C . MET A 1 87 ? 16.147 -12.068 -11.690 1.00 57.09 87 MET A C 1
ATOM 691 O O . MET A 1 87 ? 16.192 -10.864 -11.962 1.00 57.09 87 MET A O 1
ATOM 695 N N . PHE A 1 88 ? 17.220 -12.863 -11.701 1.00 58.16 88 PHE A N 1
ATOM 696 C CA . PHE A 1 88 ? 18.527 -12.514 -12.222 1.00 58.16 88 PHE A CA 1
ATOM 697 C C . PHE A 1 88 ? 18.962 -13.502 -13.296 1.00 58.16 88 PHE A C 1
ATOM 699 O O . PHE A 1 88 ? 19.170 -14.679 -13.012 1.00 58.16 88 PHE A O 1
ATOM 706 N N . SER A 1 89 ? 19.183 -13.013 -14.511 1.00 61.38 89 SER A N 1
ATOM 707 C CA . SER A 1 89 ? 19.699 -13.846 -15.595 1.00 61.38 89 SER A CA 1
ATOM 708 C C . SER A 1 89 ? 21.045 -13.342 -16.075 1.00 61.38 89 SER A C 1
ATOM 710 O O . SER A 1 89 ? 21.275 -12.137 -16.206 1.00 61.38 89 SER A O 1
ATOM 712 N N . MET A 1 90 ? 21.931 -14.292 -16.360 1.00 64.25 90 MET A N 1
ATOM 713 C CA . MET A 1 90 ? 23.193 -14.032 -17.035 1.00 64.25 90 MET A CA 1
ATOM 714 C C . MET A 1 90 ? 22.925 -13.978 -18.535 1.00 64.25 90 MET A C 1
ATOM 716 O O . MET A 1 90 ? 22.382 -14.921 -19.105 1.00 64.25 90 MET A O 1
ATOM 720 N N . THR A 1 91 ? 23.268 -12.862 -19.170 1.00 68.31 91 THR A N 1
ATOM 721 C CA . THR A 1 91 ? 23.090 -12.688 -20.621 1.00 68.31 91 THR A CA 1
ATOM 722 C C . THR A 1 91 ? 24.196 -13.342 -21.444 1.00 68.31 91 THR A C 1
ATOM 724 O O . THR A 1 91 ? 24.012 -13.545 -22.638 1.00 68.31 91 THR A O 1
ATOM 727 N N . GLY A 1 92 ? 25.333 -13.669 -20.817 1.00 68.62 92 GLY A N 1
ATOM 728 C CA . GLY A 1 92 ? 26.521 -14.187 -21.502 1.00 68.62 92 GLY A CA 1
ATOM 729 C C . GLY A 1 92 ? 27.279 -13.138 -22.325 1.00 68.62 92 GLY A C 1
ATOM 730 O O . GLY A 1 92 ? 28.202 -13.501 -23.043 1.00 68.62 92 GLY A O 1
ATOM 731 N N . LEU A 1 93 ? 26.898 -11.860 -22.227 1.00 73.25 93 LEU A N 1
ATOM 732 C CA . LEU A 1 93 ? 27.529 -10.756 -22.950 1.00 73.25 93 LEU A CA 1
ATOM 733 C C . LEU A 1 93 ? 28.880 -10.381 -22.335 1.00 73.25 93 LEU A C 1
ATOM 735 O O . LEU A 1 93 ? 29.034 -10.350 -21.110 1.00 73.25 93 LEU A O 1
ATOM 739 N N . SER A 1 94 ? 29.844 -10.047 -23.190 1.00 76.44 94 SER A N 1
ATOM 740 C CA . SER A 1 94 ? 31.145 -9.520 -22.782 1.00 76.44 94 SER A CA 1
ATOM 741 C C . SER A 1 94 ? 31.035 -8.086 -22.248 1.00 76.44 94 SER A C 1
ATOM 743 O O . SER A 1 94 ? 30.094 -7.346 -22.546 1.00 76.44 94 SER A O 1
ATOM 745 N N . THR A 1 95 ? 32.037 -7.648 -21.486 1.00 76.88 95 THR A N 1
ATOM 746 C CA . THR A 1 95 ? 32.106 -6.282 -20.935 1.00 76.88 95 THR A CA 1
ATOM 747 C C . THR A 1 95 ? 32.048 -5.198 -22.018 1.00 76.88 95 THR A C 1
ATOM 749 O O . THR A 1 95 ? 31.486 -4.127 -21.787 1.00 76.88 95 THR A O 1
ATOM 752 N N . VAL A 1 96 ? 32.576 -5.484 -23.212 1.00 81.19 96 VAL A N 1
ATOM 753 C CA . VAL A 1 96 ? 32.558 -4.581 -24.374 1.00 81.19 96 VAL A CA 1
ATOM 754 C C . VAL A 1 96 ? 31.143 -4.435 -24.939 1.00 81.19 96 VAL A C 1
ATOM 756 O O . VAL A 1 96 ? 30.705 -3.328 -25.249 1.00 81.19 96 VAL A O 1
ATOM 759 N N . GLU A 1 97 ? 30.395 -5.534 -25.024 1.00 74.88 97 GLU A N 1
ATOM 760 C CA . GLU A 1 97 ? 29.004 -5.523 -25.489 1.00 74.88 97 GLU A CA 1
ATOM 761 C C . GLU A 1 97 ? 28.079 -4.843 -24.474 1.00 74.88 97 GLU A C 1
ATOM 763 O O . GLU A 1 97 ? 27.199 -4.075 -24.863 1.00 74.88 97 GLU A O 1
ATOM 768 N N . VAL A 1 98 ? 28.319 -5.036 -23.172 1.00 78.44 98 VAL A N 1
ATOM 769 C CA . VAL A 1 98 ? 27.599 -4.324 -22.102 1.00 78.44 98 VAL A CA 1
ATOM 770 C C . VAL A 1 98 ? 27.840 -2.813 -22.177 1.00 78.44 98 VAL A C 1
ATOM 772 O O . VAL A 1 98 ? 26.891 -2.036 -22.063 1.00 78.44 98 VAL A O 1
ATOM 775 N N . ALA A 1 99 ? 29.081 -2.380 -22.419 1.00 79.94 99 ALA A N 1
ATOM 776 C CA . ALA A 1 99 ? 29.391 -0.964 -22.615 1.00 79.94 99 ALA A CA 1
ATOM 777 C C . ALA A 1 99 ? 28.696 -0.399 -23.865 1.00 79.94 99 ALA A C 1
ATOM 779 O O . ALA A 1 99 ? 28.115 0.682 -23.810 1.00 79.94 99 ALA A O 1
ATOM 780 N N . MET A 1 100 ? 28.658 -1.161 -24.964 1.00 81.31 100 MET A N 1
ATOM 781 C CA . MET A 1 100 ? 27.946 -0.754 -26.178 1.00 81.31 100 MET A CA 1
ATOM 782 C C . MET A 1 100 ? 26.436 -0.595 -25.939 1.00 81.31 100 MET A C 1
ATOM 784 O O . MET A 1 100 ? 25.838 0.372 -26.409 1.00 81.31 100 MET A O 1
ATOM 788 N N . LEU A 1 101 ? 25.821 -1.514 -25.189 1.00 77.06 101 LEU A N 1
ATOM 789 C CA . LEU A 1 101 ? 24.405 -1.444 -24.820 1.00 77.06 101 LEU A CA 1
ATOM 790 C C . LEU A 1 101 ? 24.096 -0.233 -23.933 1.00 77.06 101 LEU A C 1
ATOM 792 O O . LEU A 1 101 ? 23.056 0.407 -24.109 1.00 77.06 101 LEU A O 1
ATOM 796 N N . ARG A 1 102 ? 25.013 0.129 -23.034 1.00 77.50 102 ARG A N 1
ATOM 797 C CA . ARG A 1 102 ? 24.899 1.343 -22.222 1.00 77.50 102 ARG A CA 1
ATOM 798 C C . ARG A 1 102 ? 25.002 2.605 -23.078 1.00 77.50 102 ARG A C 1
ATOM 800 O O . ARG A 1 102 ? 24.149 3.480 -22.967 1.00 77.50 102 ARG A O 1
ATOM 807 N N . ASP A 1 103 ? 26.015 2.682 -23.935 1.00 78.94 103 ASP A N 1
ATOM 808 C CA . ASP A 1 103 ? 26.379 3.926 -24.619 1.00 78.94 103 ASP A CA 1
ATOM 809 C C . ASP A 1 103 ? 25.503 4.192 -25.858 1.00 78.94 103 ASP A C 1
ATOM 811 O O . ASP A 1 103 ? 25.159 5.339 -26.130 1.00 78.94 103 ASP A O 1
ATOM 815 N N . LYS A 1 104 ? 25.097 3.145 -26.596 1.00 77.25 104 LYS A N 1
ATOM 816 C CA . LYS A 1 104 ? 24.252 3.277 -27.801 1.00 77.25 104 LYS A CA 1
ATOM 817 C C . LYS A 1 104 ? 22.759 3.114 -27.537 1.00 77.25 104 LYS A C 1
ATOM 819 O O . LYS A 1 104 ? 21.952 3.669 -28.276 1.00 77.25 104 LYS A O 1
ATOM 824 N N . HIS A 1 105 ? 22.390 2.310 -26.540 1.00 72.44 105 HIS A N 1
ATOM 825 C CA . HIS A 1 105 ? 20.999 1.899 -26.325 1.00 72.44 105 HIS A CA 1
ATOM 826 C C . HIS A 1 105 ? 20.446 2.291 -24.952 1.00 72.44 105 HIS A C 1
ATOM 828 O O . HIS A 1 105 ? 19.274 2.030 -24.688 1.00 72.44 105 HIS A O 1
ATOM 834 N N . HIS A 1 106 ? 21.250 2.929 -24.092 1.00 75.81 106 HIS A N 1
ATOM 835 C CA . HIS A 1 106 ? 20.871 3.312 -22.728 1.00 75.81 106 HIS A CA 1
ATOM 836 C C . HIS A 1 106 ? 20.325 2.132 -21.901 1.00 75.81 106 HIS A C 1
ATOM 838 O O . HIS A 1 106 ? 19.463 2.301 -21.037 1.00 75.81 106 HIS A O 1
ATOM 844 N N . ILE A 1 107 ? 20.827 0.921 -22.171 1.00 72.44 107 ILE A N 1
ATOM 845 C CA . ILE A 1 107 ? 20.486 -0.301 -21.441 1.00 72.44 107 ILE A CA 1
ATOM 846 C C . ILE A 1 107 ? 21.584 -0.548 -20.408 1.00 72.44 107 ILE A C 1
ATOM 848 O O . ILE A 1 107 ? 22.729 -0.838 -20.750 1.00 72.44 107 ILE A O 1
ATOM 852 N N . TYR A 1 108 ? 21.223 -0.438 -19.132 1.00 76.25 108 TYR A N 1
ATOM 853 C CA . TYR A 1 108 ? 22.163 -0.556 -18.023 1.00 76.25 108 TYR A CA 1
ATOM 854 C C . TYR A 1 108 ? 22.118 -1.967 -17.435 1.00 76.25 108 TYR A C 1
ATOM 856 O O . TYR A 1 108 ? 21.115 -2.394 -16.864 1.00 76.25 108 TYR A O 1
ATOM 864 N N . LEU A 1 109 ? 23.230 -2.682 -17.589 1.00 75.31 109 LEU A N 1
ATOM 865 C CA . LEU A 1 109 ? 23.469 -4.030 -17.075 1.00 75.31 109 LEU A CA 1
ATOM 866 C C . LEU A 1 109 ? 24.652 -3.993 -16.103 1.00 75.31 109 LEU A C 1
ATOM 868 O O . LEU A 1 109 ? 25.479 -3.080 -16.166 1.00 75.31 109 LEU A O 1
ATOM 872 N N . LEU A 1 110 ? 24.777 -5.000 -15.233 1.00 76.44 110 LEU A N 1
ATOM 873 C CA . LEU A 1 110 ? 26.022 -5.164 -14.482 1.00 76.44 110 LEU A CA 1
ATOM 874 C C . LEU A 1 110 ? 27.166 -5.509 -15.457 1.00 76.44 110 LEU A C 1
ATOM 876 O O . LEU A 1 110 ? 26.923 -6.218 -16.436 1.00 76.44 110 LEU A O 1
ATOM 880 N N . PRO A 1 111 ? 28.422 -5.108 -15.174 1.00 68.81 111 PRO A N 1
ATOM 881 C CA . PRO A 1 111 ? 29.580 -5.444 -16.014 1.00 68.81 111 PRO A CA 1
ATOM 882 C C . PRO A 1 111 ? 29.778 -6.949 -16.245 1.00 68.81 111 PRO A C 1
ATOM 884 O O . PRO A 1 111 ? 30.365 -7.348 -17.242 1.00 68.81 111 PRO A O 1
ATOM 887 N N . SER A 1 112 ? 29.256 -7.790 -15.348 1.00 66.75 112 SER A N 1
ATOM 888 C CA . SER A 1 112 ? 29.236 -9.251 -15.473 1.00 66.75 112 SER A CA 1
ATOM 889 C C . SER A 1 112 ? 28.195 -9.788 -16.468 1.00 66.75 112 SER A C 1
ATOM 891 O O . SER A 1 112 ? 28.044 -11.000 -16.597 1.00 66.75 112 SER A O 1
ATOM 893 N N . GLY A 1 113 ? 27.421 -8.919 -17.126 1.00 65.06 113 GLY A N 1
ATOM 894 C CA . GLY A 1 113 ? 26.321 -9.311 -18.008 1.00 65.06 113 GLY A CA 1
ATOM 895 C C . GLY A 1 113 ? 25.066 -9.778 -17.259 1.00 65.06 113 GLY A C 1
ATOM 896 O O . GLY A 1 113 ? 24.147 -10.320 -17.881 1.00 65.06 113 GLY A O 1
ATOM 897 N N . ARG A 1 114 ? 25.000 -9.590 -15.933 1.00 70.56 114 ARG A N 1
ATOM 898 C CA . ARG A 1 114 ? 23.809 -9.887 -15.123 1.00 70.56 114 ARG A CA 1
ATOM 899 C C . ARG A 1 114 ? 22.758 -8.790 -15.302 1.00 70.56 114 ARG A C 1
ATOM 901 O O . ARG A 1 114 ? 23.064 -7.607 -15.144 1.00 70.56 114 ARG A O 1
ATOM 908 N N . LEU A 1 115 ? 21.518 -9.196 -15.577 1.00 71.38 115 LEU A N 1
ATOM 909 C CA . LEU A 1 115 ? 20.359 -8.302 -15.658 1.00 71.38 115 LEU A CA 1
ATOM 910 C C . LEU A 1 115 ? 19.353 -8.578 -14.542 1.00 71.38 115 LEU A C 1
ATOM 912 O O . LEU A 1 115 ? 19.231 -9.717 -14.090 1.00 71.38 115 LEU A O 1
ATOM 916 N N . SER A 1 116 ? 18.632 -7.534 -14.122 1.00 66.69 116 SER A N 1
ATOM 917 C CA . SER A 1 116 ? 17.455 -7.639 -13.255 1.00 66.69 116 SER A CA 1
ATOM 918 C C . SER A 1 116 ? 16.204 -7.351 -14.076 1.00 66.69 116 SER A C 1
ATOM 920 O O . SER A 1 116 ? 16.076 -6.275 -14.661 1.00 66.69 116 SER A O 1
ATOM 922 N N . VAL A 1 117 ? 15.270 -8.301 -14.114 1.00 61.50 117 VAL A N 1
ATOM 923 C CA . VAL A 1 117 ? 14.044 -8.197 -14.931 1.00 61.50 117 VAL A CA 1
ATOM 924 C C . VAL A 1 117 ? 13.012 -7.229 -14.317 1.00 61.50 117 VAL A C 1
ATOM 926 O O . VAL A 1 117 ? 12.067 -6.800 -14.973 1.00 61.50 117 VAL A O 1
ATOM 929 N N . THR A 1 118 ? 13.215 -6.803 -13.068 1.00 56.97 118 THR A N 1
ATOM 930 C CA . THR A 1 118 ? 12.309 -5.907 -12.323 1.00 56.97 118 THR A CA 1
ATOM 931 C C . THR A 1 118 ? 12.193 -4.482 -12.892 1.00 56.97 118 THR A C 1
ATOM 933 O O . THR A 1 118 ? 11.284 -3.752 -12.506 1.00 56.97 118 THR A O 1
ATOM 936 N N . GLY A 1 119 ? 13.068 -4.082 -13.825 1.00 56.47 119 GLY A N 1
ATOM 937 C CA . GLY A 1 119 ? 13.032 -2.781 -14.516 1.00 56.47 119 GLY A CA 1
ATOM 938 C C . GLY A 1 119 ? 12.262 -2.765 -15.847 1.00 56.47 119 GLY A C 1
ATOM 939 O O . GLY A 1 119 ? 12.185 -1.725 -16.508 1.00 56.47 119 GLY A O 1
ATOM 940 N N . CYS A 1 120 ? 11.702 -3.895 -16.286 1.00 53.50 120 CYS A N 1
ATOM 941 C CA . CYS A 1 120 ? 11.002 -4.000 -17.567 1.00 53.50 120 CYS A CA 1
ATOM 942 C C . CYS A 1 120 ? 9.557 -3.496 -17.456 1.00 53.50 120 CYS A C 1
ATOM 944 O O . CYS A 1 120 ? 8.753 -4.071 -16.726 1.00 53.50 120 CYS A O 1
ATOM 946 N N . LYS A 1 121 ? 9.195 -2.450 -18.212 1.00 50.69 121 LYS A N 1
ATOM 947 C CA . LYS A 1 121 ? 7.790 -2.043 -18.378 1.00 50.69 121 LYS A CA 1
ATOM 948 C C . LYS A 1 121 ? 7.192 -2.695 -19.634 1.00 50.69 121 LYS A C 1
ATOM 950 O O . LYS A 1 121 ? 7.875 -2.729 -20.655 1.00 50.69 121 LYS A O 1
ATOM 955 N N . PRO A 1 122 ? 5.928 -3.155 -19.615 1.00 42.66 122 PRO A N 1
ATOM 956 C CA . PRO A 1 122 ? 5.247 -3.590 -20.828 1.00 42.66 122 PRO A CA 1
ATOM 957 C C . PRO A 1 122 ? 4.818 -2.356 -21.633 1.00 42.66 122 PRO A C 1
ATOM 959 O O . PRO A 1 122 ? 3.838 -1.692 -21.301 1.00 42.66 122 PRO A O 1
ATOM 962 N N . SER A 1 123 ? 5.569 -2.011 -22.675 1.00 46.66 123 SER A N 1
ATOM 963 C CA . SER A 1 123 ? 5.098 -1.115 -23.736 1.00 46.66 123 SER A CA 1
ATOM 964 C C . SER A 1 123 ? 4.698 -1.938 -24.963 1.00 46.66 123 SER A C 1
ATOM 966 O O . SER A 1 123 ? 5.232 -3.035 -25.148 1.00 46.66 123 SER A O 1
ATOM 968 N N . PRO A 1 124 ? 3.817 -1.423 -25.845 1.00 39.03 124 PRO A N 1
ATOM 969 C CA . PRO A 1 124 ? 3.668 -1.975 -27.182 1.00 39.03 124 PRO A CA 1
ATOM 970 C C . PRO A 1 124 ? 5.046 -2.068 -27.835 1.00 39.03 124 PRO A C 1
ATOM 972 O O . PRO A 1 124 ? 5.882 -1.168 -27.703 1.00 39.03 124 PRO A O 1
ATOM 975 N N . MET A 1 125 ? 5.288 -3.193 -28.489 1.00 37.62 125 MET A N 1
ATOM 976 C CA . MET A 1 125 ? 6.558 -3.593 -29.081 1.00 37.62 125 MET A CA 1
ATOM 977 C C . MET A 1 125 ? 6.824 -2.809 -30.382 1.00 37.62 125 MET A C 1
ATOM 979 O O . MET A 1 125 ? 7.001 -3.386 -31.446 1.00 37.62 125 MET A O 1
ATOM 983 N N . THR A 1 126 ? 6.794 -1.477 -30.304 1.00 37.97 126 THR A N 1
ATOM 984 C CA . THR A 1 126 ? 7.072 -0.535 -31.403 1.00 37.97 126 THR A CA 1
ATOM 985 C C . THR A 1 126 ? 8.212 0.433 -31.084 1.00 37.97 126 THR A C 1
ATOM 987 O O . THR A 1 126 ? 8.630 1.188 -31.955 1.00 37.97 126 THR A O 1
ATOM 990 N N . SER A 1 127 ? 8.786 0.384 -29.877 1.00 33.69 127 SER A N 1
ATOM 991 C CA . SER A 1 127 ? 10.028 1.093 -29.551 1.00 33.69 127 SER A CA 1
ATOM 992 C C . SER A 1 127 ? 10.975 0.175 -28.766 1.00 33.69 127 SER A C 1
ATOM 994 O O . SER A 1 127 ? 10.658 -0.180 -27.631 1.00 33.69 127 SER A O 1
ATOM 996 N N . PRO A 1 128 ? 12.128 -0.236 -29.331 1.00 40.56 128 PRO A N 1
ATOM 997 C CA . PRO A 1 128 ? 12.999 -1.239 -28.707 1.00 40.56 128 PRO A CA 1
ATOM 998 C C . PRO A 1 128 ? 13.776 -0.780 -27.455 1.00 40.56 128 PRO A C 1
ATOM 1000 O O . PRO A 1 128 ? 14.543 -1.571 -26.915 1.00 40.56 128 PRO A O 1
ATOM 1003 N N . TYR A 1 129 ? 13.644 0.473 -26.994 1.00 38.56 129 TYR A N 1
ATOM 1004 C CA . TYR A 1 129 ? 14.707 1.119 -26.198 1.00 38.56 129 TYR A CA 1
ATOM 1005 C C . TYR A 1 129 ? 14.278 1.777 -24.875 1.00 38.56 129 TYR A C 1
ATOM 1007 O O . TYR A 1 129 ? 14.888 2.753 -24.448 1.00 38.56 129 TYR A O 1
ATOM 1015 N N . ARG A 1 130 ? 13.255 1.271 -24.173 1.00 39.09 130 ARG A N 1
ATOM 1016 C CA . ARG A 1 130 ? 12.924 1.765 -22.817 1.00 39.09 130 ARG A CA 1
ATOM 1017 C C . ARG A 1 130 ? 12.934 0.654 -21.769 1.00 39.09 130 ARG A C 1
ATOM 1019 O O . ARG A 1 130 ? 11.893 0.141 -21.374 1.00 39.09 130 ARG A O 1
ATOM 1026 N N . PHE A 1 131 ? 14.128 0.331 -21.278 1.00 43.94 131 PHE A N 1
ATOM 1027 C CA . PHE A 1 131 ? 14.311 -0.402 -20.023 1.00 43.94 131 PHE A CA 1
ATOM 1028 C C . PHE A 1 131 ? 14.575 0.604 -18.898 1.00 43.94 131 PHE A C 1
ATOM 1030 O O . PHE A 1 131 ? 15.437 1.471 -19.028 1.00 43.94 131 PHE A O 1
ATOM 1037 N N . CYS A 1 132 ? 13.810 0.531 -17.804 1.00 38.59 132 CYS A N 1
ATOM 1038 C CA . CYS A 1 132 ? 14.026 1.401 -16.654 1.00 38.59 132 CYS A CA 1
ATOM 1039 C C . CYS A 1 132 ? 15.273 0.949 -15.892 1.00 38.59 132 CYS A C 1
ATOM 1041 O O . CYS A 1 132 ? 15.234 -0.020 -15.137 1.00 38.59 132 CYS A O 1
ATOM 1043 N N . ALA A 1 133 ? 16.356 1.702 -16.057 1.00 40.38 133 ALA A N 1
ATOM 1044 C CA . ALA A 1 133 ? 17.408 1.797 -15.064 1.00 40.38 133 ALA A CA 1
ATOM 1045 C C . ALA A 1 133 ? 16.897 2.678 -13.919 1.00 40.38 133 ALA A C 1
ATOM 1047 O O . ALA A 1 133 ? 16.641 3.864 -14.108 1.00 40.38 133 ALA A O 1
ATOM 1048 N N . ASN A 1 134 ? 16.708 2.088 -12.745 1.00 33.91 134 ASN A N 1
ATOM 1049 C CA . ASN A 1 134 ? 16.703 2.848 -11.506 1.00 33.91 134 ASN A CA 1
ATOM 1050 C C . ASN A 1 134 ? 17.379 1.987 -10.439 1.00 33.91 134 ASN A C 1
ATOM 1052 O O . ASN A 1 134 ? 16.748 1.136 -9.817 1.00 33.91 134 ASN A O 1
ATOM 1056 N N . MET A 1 135 ? 18.686 2.179 -10.278 1.00 32.12 135 MET A N 1
ATOM 1057 C CA . MET A 1 135 ? 19.379 1.907 -9.024 1.00 32.12 135 MET A CA 1
ATOM 1058 C C . MET A 1 135 ? 20.130 3.191 -8.649 1.00 32.12 135 MET A C 1
ATOM 1060 O O . MET A 1 135 ? 20.772 3.769 -9.529 1.00 32.12 135 MET A O 1
ATOM 1064 N N . PRO A 1 136 ? 19.996 3.670 -7.403 1.00 35.75 136 PRO A N 1
ATOM 1065 C CA . PRO A 1 136 ? 20.587 4.924 -6.962 1.00 35.75 136 PRO A CA 1
ATOM 1066 C C . PRO A 1 136 ? 22.111 4.794 -6.859 1.00 35.75 136 PRO A C 1
ATOM 1068 O O . PRO A 1 136 ? 22.618 3.778 -6.380 1.00 35.75 136 PRO A O 1
ATOM 1071 N N . GLY A 1 137 ? 22.810 5.831 -7.317 1.00 37.75 137 GLY A N 1
ATOM 1072 C CA . GLY A 1 137 ? 24.072 6.258 -6.716 1.00 37.75 137 GLY A CA 1
ATOM 1073 C C . GLY A 1 137 ? 23.775 7.270 -5.622 1.00 37.75 137 GLY A C 1
ATOM 1074 O O . GLY A 1 137 ? 22.745 7.972 -5.761 1.00 37.75 137 GLY A O 1
#

Secondary structure (DSSP, 8-state):
--TT---------SSHHHHHHHHHHHHHHHHHHHSS--HHHHHHHHHHHH-HHHHHHHHHHHHHHHHHHHHHHHHHHHHHHHS---SEEE----HHHHHHHHHHH-----TTSEEEGGGB----TT-S--B------

Foldseek 3Di:
DDPDDDDDDDDDDPDPVVVVVVVVVVVVVCCVPPVDDDCPVVVVVVVCVVDPVSVVVVVVVVVVVVVVVVVVVVVVVVVCVVPVQDQKRAPVDALVVQVCCCPVQVDHDPSRNIDGPVQDDDDPPPDPHDGDDDDDD